Protein AF-A0A6A4RIJ2-F1 (afdb_monomer_lite)

pLDDT: mean 94.28, std 4.94, range [78.75, 98.19]

Organism: Scophthalmus maximus (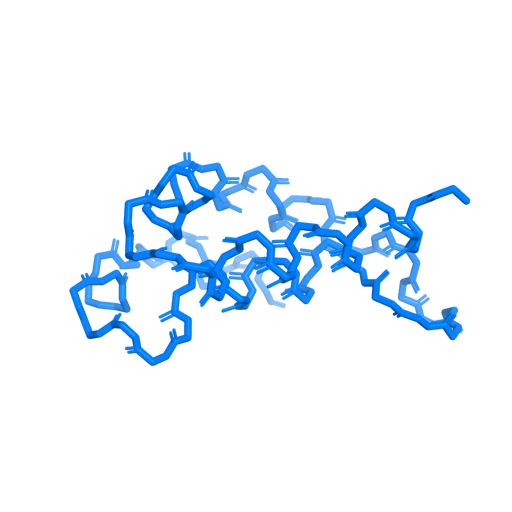NCBI:txid52904)

InterPro domains:
  IPR000699 RIH domain [PF01365] (1-66)
  IPR015925 Ryanodine/Inositol 1,4,5-trisphosphate receptor [PTHR46399] (1-71)

Sequence (71 aa):
MVTNCCRFLCYFCRISRQNQRSMFDHLSYLLQNSGIGLGMRGSTPLDVAAASCIDNNELALALQEQDLEMV

Secondary structure (DSSP, 8-state):
-HHHHHHHHHHHHHH-HHHHHHHHTTHHHHHHTTTTTTTSSS--HHHHHHHTTTT-HHHHHT--HHHHHT-

Structure (mmCIF, N/CA/C/O backbone):
data_AF-A0A6A4RIJ2-F1
#
_entry.id   AF-A0A6A4RIJ2-F1
#
loop_
_atom_site.group_PDB
_atom_site.id
_atom_site.type_symbol
_atom_site.label_atom_id
_atom_site.lab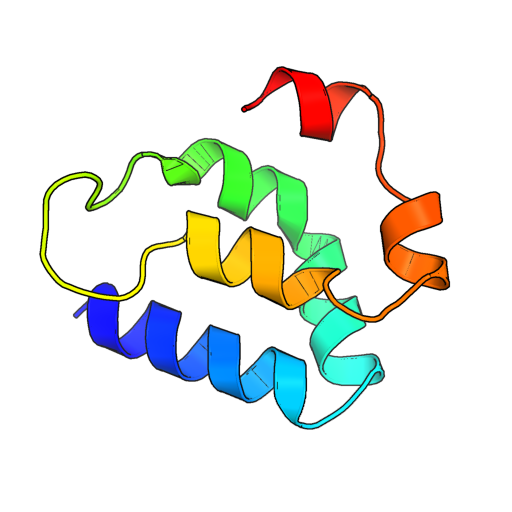el_alt_id
_atom_site.label_comp_id
_atom_site.label_asym_id
_atom_site.label_entity_id
_atom_site.label_seq_id
_atom_site.pdbx_PDB_ins_code
_atom_site.Cartn_x
_atom_site.Cartn_y
_atom_site.Cartn_z
_atom_site.occupancy
_atom_site.B_iso_or_equiv
_atom_site.auth_seq_id
_atom_site.auth_comp_id
_atom_site.auth_asym_id
_atom_site.auth_atom_id
_atom_site.pdbx_PDB_model_num
ATOM 1 N N . MET A 1 1 ? 9.023 8.875 -15.246 1.00 82.12 1 MET A N 1
ATOM 2 C CA . MET A 1 1 ? 9.333 9.627 -14.008 1.00 82.12 1 MET A CA 1
ATOM 3 C C . MET A 1 1 ? 8.659 8.981 -12.802 1.00 82.12 1 MET A C 1
ATOM 5 O O . MET A 1 1 ? 9.382 8.457 -11.967 1.00 82.12 1 MET A O 1
ATOM 9 N N . VAL A 1 2 ? 7.320 8.900 -12.772 1.00 87.81 2 VAL A N 1
ATOM 10 C CA . VAL A 1 2 ? 6.528 8.301 -11.671 1.00 87.81 2 VAL A CA 1
ATOM 11 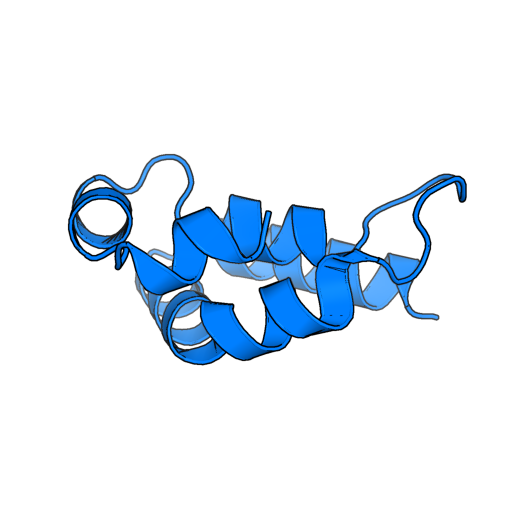C C . VAL A 1 2 ? 7.022 6.911 -11.258 1.00 87.81 2 VAL A C 1
ATOM 13 O O . VAL A 1 2 ? 7.326 6.705 -10.093 1.00 87.81 2 VAL A O 1
ATOM 16 N N . THR A 1 3 ? 7.243 6.002 -12.212 1.00 92.38 3 THR A N 1
ATOM 17 C CA . THR A 1 3 ? 7.728 4.637 -11.937 1.00 92.38 3 THR A CA 1
ATOM 18 C C . THR A 1 3 ? 9.016 4.581 -11.113 1.00 92.38 3 THR A C 1
ATOM 20 O O . THR A 1 3 ? 9.140 3.761 -10.207 1.00 92.38 3 THR A O 1
ATOM 23 N N . ASN A 1 4 ? 9.979 5.461 -11.401 1.00 93.94 4 ASN A N 1
ATOM 24 C CA . ASN A 1 4 ? 11.247 5.492 -10.670 1.00 93.94 4 ASN A CA 1
ATOM 25 C C . ASN A 1 4 ? 11.075 6.111 -9.279 1.00 93.94 4 ASN A C 1
ATOM 27 O O . ASN A 1 4 ? 11.701 5.640 -8.334 1.00 93.94 4 ASN A O 1
ATOM 31 N N . CYS A 1 5 ? 10.208 7.119 -9.143 1.00 95.94 5 CYS A N 1
ATOM 32 C CA . CYS A 1 5 ? 9.859 7.699 -7.847 1.00 95.94 5 CYS A CA 1
ATOM 33 C C . CYS A 1 5 ? 9.157 6.665 -6.956 1.00 95.94 5 CYS A C 1
ATOM 35 O O . CYS A 1 5 ? 9.589 6.451 -5.828 1.00 95.94 5 CYS A O 1
ATOM 37 N N . CYS A 1 6 ? 8.150 5.956 -7.475 1.00 96.81 6 CYS A N 1
ATOM 38 C CA . CYS A 1 6 ? 7.463 4.888 -6.747 1.00 96.81 6 CYS A CA 1
ATOM 39 C C . CYS A 1 6 ? 8.436 3.774 -6.355 1.00 96.81 6 CYS A C 1
ATOM 41 O O . CYS A 1 6 ? 8.465 3.360 -5.203 1.00 96.81 6 CYS A O 1
ATOM 43 N N . ARG A 1 7 ? 9.321 3.361 -7.271 1.00 96.69 7 ARG A N 1
ATOM 44 C CA . ARG A 1 7 ? 10.366 2.377 -6.968 1.00 96.69 7 ARG A CA 1
ATOM 45 C C . ARG A 1 7 ? 11.288 2.844 -5.839 1.00 96.69 7 ARG A C 1
ATOM 47 O O . ARG A 1 7 ? 11.573 2.061 -4.938 1.00 96.69 7 ARG A O 1
ATOM 54 N N . PHE A 1 8 ? 11.751 4.095 -5.874 1.00 98.06 8 PHE A N 1
ATOM 55 C CA . PHE A 1 8 ? 12.572 4.670 -4.805 1.00 98.06 8 PHE A CA 1
ATOM 56 C C . PHE A 1 8 ? 11.838 4.652 -3.461 1.00 98.06 8 PHE A C 1
ATOM 58 O O . PHE A 1 8 ? 12.413 4.210 -2.471 1.00 98.06 8 PHE A O 1
ATOM 65 N N . LEU A 1 9 ? 10.567 5.059 -3.430 1.00 97.94 9 LEU A N 1
ATOM 66 C CA . LEU A 1 9 ? 9.773 5.083 -2.201 1.00 97.94 9 LEU A CA 1
ATOM 67 C C . LEU A 1 9 ? 9.503 3.674 -1.652 1.00 97.94 9 LEU A C 1
ATOM 69 O O . LEU A 1 9 ? 9.628 3.462 -0.450 1.00 97.94 9 LEU A O 1
ATOM 73 N N . CYS A 1 10 ? 9.257 2.679 -2.510 1.00 97.69 10 CYS A N 1
ATOM 74 C CA . CYS A 1 10 ? 9.187 1.280 -2.080 1.00 97.69 10 CYS A CA 1
ATOM 75 C C . CYS A 1 10 ? 10.498 0.823 -1.417 1.00 97.69 10 CYS A C 1
ATOM 77 O O . CYS A 1 10 ? 10.463 0.136 -0.398 1.00 97.69 10 CYS A O 1
ATOM 79 N N . TYR A 1 11 ? 11.665 1.202 -1.9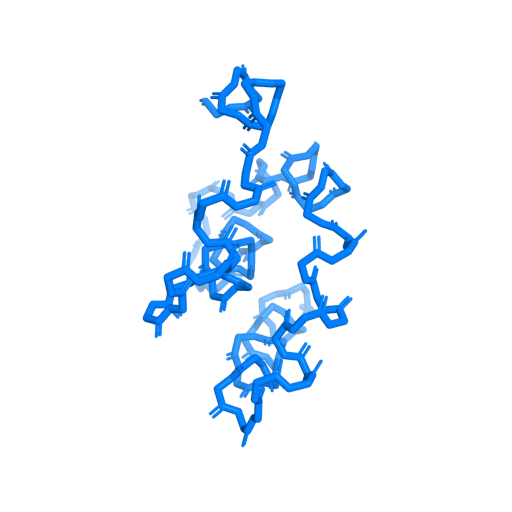56 1.00 97.88 11 TYR A N 1
ATOM 80 C CA . TYR A 1 11 ? 12.944 0.923 -1.291 1.00 97.88 11 TYR A CA 1
ATOM 81 C C . TYR A 1 11 ? 13.091 1.703 0.017 1.00 97.88 11 TYR A C 1
ATOM 83 O O . TYR A 1 11 ? 13.541 1.129 1.003 1.00 97.88 11 TYR A O 1
ATOM 91 N N . PHE A 1 12 ? 12.681 2.972 0.051 1.00 98.12 12 PHE A N 1
ATOM 92 C CA . PHE A 1 12 ? 12.732 3.820 1.240 1.00 98.12 12 PHE A CA 1
ATOM 93 C C . PHE A 1 12 ? 11.969 3.205 2.422 1.00 98.12 12 PHE A C 1
ATOM 95 O O . PHE A 1 12 ? 12.525 3.140 3.522 1.00 98.12 12 PHE A O 1
ATOM 102 N N . CYS A 1 13 ? 10.767 2.662 2.183 1.00 97.75 13 CYS A N 1
ATOM 103 C CA . CYS A 1 13 ? 9.976 1.944 3.191 1.00 97.75 13 CYS A CA 1
ATOM 104 C C . CYS A 1 13 ? 10.694 0.705 3.752 1.00 97.75 13 CYS A C 1
ATOM 106 O O . CYS A 1 13 ? 10.497 0.352 4.909 1.00 97.75 13 CYS A O 1
ATOM 108 N N . ARG A 1 14 ? 11.553 0.047 2.962 1.00 97.00 14 ARG A N 1
ATOM 109 C CA . ARG A 1 14 ? 12.271 -1.172 3.380 1.00 97.00 14 ARG A CA 1
ATOM 110 C C . ARG A 1 14 ? 13.528 -0.897 4.206 1.00 97.00 14 ARG A C 1
ATOM 112 O O . ARG A 1 14 ? 14.063 -1.826 4.801 1.00 97.00 14 ARG A O 1
ATOM 119 N N . ILE A 1 15 ? 14.025 0.341 4.223 1.00 97.50 15 ILE A N 1
ATOM 120 C CA . ILE A 1 15 ? 15.282 0.685 4.905 1.00 97.50 15 ILE A CA 1
ATOM 121 C C . ILE A 1 15 ? 15.099 0.745 6.426 1.00 97.50 15 ILE A C 1
ATOM 123 O O . ILE A 1 15 ? 15.992 0.331 7.163 1.00 97.50 15 ILE A O 1
ATOM 127 N N . SER A 1 16 ? 13.972 1.264 6.919 1.00 97.12 16 SER A N 1
ATOM 128 C CA . SER A 1 16 ? 13.722 1.369 8.359 1.00 97.12 16 SER A CA 1
ATOM 129 C C . SER A 1 16 ? 12.228 1.428 8.680 1.00 97.12 16 SER A C 1
ATOM 131 O O . SER A 1 16 ? 11.430 1.929 7.887 1.00 97.12 16 SER A O 1
ATOM 133 N N . ARG A 1 17 ? 11.851 0.991 9.890 1.00 96.62 17 ARG A N 1
ATOM 134 C CA . ARG A 1 17 ? 10.466 1.120 10.380 1.00 96.62 17 ARG A CA 1
ATOM 135 C C . ARG A 1 17 ? 10.024 2.580 10.503 1.00 96.62 17 ARG A C 1
ATOM 137 O O . ARG A 1 17 ? 8.855 2.877 10.299 1.00 96.62 17 ARG A O 1
ATOM 144 N N . GLN A 1 18 ? 10.948 3.492 10.808 1.00 97.75 18 GLN A N 1
ATOM 145 C CA . GLN A 1 18 ? 10.643 4.920 10.903 1.00 97.75 18 GLN A CA 1
ATOM 146 C C . GLN A 1 18 ? 10.303 5.512 9.531 1.00 97.75 18 GLN A C 1
ATOM 148 O O . GLN A 1 18 ? 9.312 6.222 9.407 1.00 97.75 18 GLN A O 1
ATOM 153 N N . ASN A 1 19 ? 11.071 5.169 8.495 1.00 97.81 19 ASN A N 1
ATOM 154 C CA . ASN A 1 19 ? 10.789 5.580 7.119 1.00 97.81 19 ASN A CA 1
ATOM 155 C C . ASN A 1 19 ? 9.432 5.050 6.660 1.00 97.81 19 ASN A C 1
ATOM 157 O O . ASN A 1 19 ? 8.648 5.769 6.045 1.00 97.81 19 ASN A O 1
ATOM 161 N N . GLN A 1 20 ? 9.162 3.786 6.988 1.00 97.81 20 GLN A N 1
ATOM 162 C CA . GLN A 1 20 ? 7.889 3.150 6.708 1.00 97.81 20 GLN A CA 1
ATOM 163 C C . GLN A 1 20 ? 6.733 3.887 7.403 1.00 97.81 20 GLN A C 1
ATOM 165 O O . GLN A 1 20 ? 5.748 4.204 6.744 1.00 97.81 20 GLN A O 1
ATOM 170 N N . ARG A 1 21 ? 6.884 4.255 8.685 1.00 98.06 21 ARG A N 1
ATOM 171 C CA . ARG A 1 21 ? 5.889 5.056 9.414 1.00 98.06 21 ARG A CA 1
ATOM 172 C C . ARG A 1 21 ? 5.654 6.420 8.766 1.00 98.06 21 ARG A C 1
ATOM 174 O O . ARG A 1 21 ? 4.506 6.780 8.544 1.00 98.06 21 ARG A O 1
ATOM 181 N N . SER A 1 22 ? 6.717 7.138 8.404 1.00 97.94 22 SER A N 1
ATOM 182 C CA . SER A 1 22 ? 6.602 8.423 7.701 1.00 97.94 22 SER A CA 1
ATOM 183 C C . SER A 1 22 ? 5.848 8.304 6.377 1.00 97.94 22 SER A C 1
ATOM 185 O O . SER A 1 22 ? 5.102 9.205 6.016 1.00 97.94 22 SER A O 1
ATOM 187 N N . MET A 1 23 ? 6.009 7.193 5.653 1.00 98.19 23 MET A N 1
ATOM 188 C CA . MET A 1 23 ? 5.228 6.938 4.442 1.00 98.19 23 MET A CA 1
ATOM 189 C C . MET A 1 23 ? 3.775 6.559 4.742 1.00 98.19 23 MET A C 1
ATOM 191 O O . MET A 1 23 ? 2.885 6.976 4.004 1.00 98.19 23 MET A O 1
ATOM 195 N N . PHE A 1 24 ? 3.528 5.812 5.818 1.00 98.12 24 PHE A N 1
ATOM 196 C CA . PHE A 1 24 ? 2.186 5.427 6.255 1.00 98.12 24 PHE A CA 1
ATOM 197 C C . PHE A 1 24 ? 1.332 6.635 6.662 1.00 98.12 24 PHE A C 1
ATOM 199 O O . PHE A 1 24 ? 0.146 6.677 6.354 1.00 98.12 24 PHE A O 1
ATOM 206 N N . ASP A 1 25 ? 1.929 7.671 7.257 1.00 97.81 25 ASP A N 1
ATOM 207 C CA . ASP A 1 25 ? 1.215 8.916 7.582 1.00 97.81 25 ASP A CA 1
ATOM 208 C C . ASP A 1 25 ? 0.686 9.647 6.317 1.00 97.81 25 ASP A C 1
ATOM 210 O O . ASP A 1 25 ? -0.170 10.527 6.407 1.00 97.81 25 ASP A O 1
ATOM 214 N N . HIS A 1 26 ? 1.149 9.257 5.120 1.00 97.50 26 HIS A N 1
ATOM 215 C CA . HIS A 1 26 ? 0.670 9.735 3.819 1.00 97.50 26 HIS A CA 1
ATOM 216 C C . HIS A 1 26 ? -0.197 8.713 3.057 1.00 97.50 26 HIS A C 1
ATOM 218 O O . HIS A 1 26 ? -0.488 8.924 1.875 1.00 97.50 26 HIS A O 1
ATOM 224 N N . LEU A 1 27 ? -0.624 7.619 3.699 1.00 97.44 27 LEU A N 1
ATOM 225 C CA . LEU A 1 27 ? -1.324 6.504 3.053 1.00 97.44 27 LEU A CA 1
ATOM 226 C C . LEU A 1 27 ? -2.573 6.946 2.277 1.00 97.44 27 LEU A C 1
ATOM 228 O O . LEU A 1 27 ? -2.699 6.612 1.101 1.00 97.44 27 LEU A O 1
ATOM 232 N N . SER A 1 28 ? -3.448 7.750 2.883 1.00 95.94 28 SER A N 1
ATOM 233 C CA . SER A 1 28 ? -4.684 8.211 2.234 1.00 95.94 28 SER A CA 1
ATOM 234 C C . SER A 1 28 ? -4.413 8.959 0.918 1.00 95.94 28 SER A C 1
ATOM 236 O O . SER A 1 28 ? -5.061 8.707 -0.096 1.00 95.94 28 SER A O 1
ATOM 238 N N . TYR A 1 29 ? -3.372 9.800 0.876 1.00 96.31 29 TYR A N 1
ATOM 239 C CA . TYR A 1 29 ? -2.963 10.487 -0.354 1.00 96.31 29 TYR A CA 1
ATOM 240 C C . TYR A 1 29 ? -2.456 9.510 -1.424 1.00 96.31 29 TYR A C 1
ATOM 242 O O . TYR A 1 29 ? -2.758 9.669 -2.610 1.00 96.31 29 TYR A O 1
ATOM 250 N N . LEU A 1 30 ? -1.693 8.486 -1.026 1.00 96.25 30 LEU A N 1
ATOM 251 C CA . LEU A 1 30 ? -1.223 7.450 -1.949 1.00 96.25 30 LEU A CA 1
ATOM 252 C C . LEU A 1 30 ? -2.391 6.643 -2.526 1.00 96.25 30 LEU A C 1
ATOM 254 O O . LEU A 1 30 ? -2.389 6.363 -3.724 1.00 96.25 30 LEU A O 1
ATOM 258 N N . LEU A 1 31 ? -3.395 6.321 -1.705 1.00 96.06 31 LEU A N 1
ATOM 259 C CA . LEU A 1 31 ? -4.586 5.575 -2.115 1.00 96.06 31 LEU A CA 1
ATOM 260 C C . LEU A 1 31 ? -5.484 6.383 -3.058 1.00 96.06 31 LEU A C 1
ATOM 262 O O . LEU A 1 31 ? -5.885 5.862 -4.096 1.00 96.06 31 LEU A O 1
ATOM 266 N N . GLN A 1 32 ? -5.683 7.678 -2.799 1.00 95.88 32 GLN A N 1
ATOM 267 C CA . GLN A 1 32 ? -6.395 8.585 -3.714 1.00 95.88 32 GLN A CA 1
ATOM 268 C C . GLN A 1 32 ? -5.753 8.662 -5.111 1.00 95.88 32 GLN A C 1
ATOM 270 O O . GLN A 1 32 ? -6.434 8.913 -6.102 1.00 95.88 32 GLN A O 1
ATOM 275 N N . ASN A 1 33 ? -4.439 8.436 -5.200 1.00 94.44 33 ASN A N 1
ATOM 276 C CA . ASN A 1 33 ? -3.667 8.471 -6.444 1.00 94.44 33 ASN A CA 1
ATOM 277 C C . ASN A 1 33 ? -3.250 7.071 -6.935 1.00 94.44 33 ASN A C 1
ATOM 279 O O . ASN A 1 33 ? -2.445 6.953 -7.863 1.00 94.44 33 ASN A O 1
ATOM 283 N N . SER A 1 34 ? -3.790 6.004 -6.338 1.00 92.44 34 SER A N 1
ATOM 284 C CA . SER A 1 34 ? -3.411 4.609 -6.613 1.00 92.44 34 SER A CA 1
ATOM 285 C C . SER A 1 34 ? -3.645 4.191 -8.068 1.00 92.44 34 SER A C 1
ATOM 287 O O . SER A 1 34 ? -2.908 3.362 -8.599 1.00 92.44 34 SER A O 1
ATOM 289 N N . GLY A 1 35 ? -4.607 4.830 -8.742 1.00 89.69 35 GLY A N 1
ATOM 290 C CA . GLY A 1 35 ? -4.924 4.611 -10.153 1.00 89.69 35 GLY A CA 1
ATOM 291 C C . GLY A 1 35 ? -3.834 5.043 -11.142 1.00 89.69 35 GLY A C 1
ATOM 292 O O . GLY A 1 35 ? -3.853 4.634 -12.307 1.00 89.69 35 GLY A O 1
ATOM 293 N N . ILE A 1 36 ? -2.870 5.867 -10.716 1.00 90.69 36 ILE A N 1
ATOM 294 C CA . ILE A 1 36 ? -1.842 6.402 -11.611 1.00 90.69 36 ILE A CA 1
ATOM 295 C C . ILE A 1 36 ? -0.909 5.280 -12.071 1.00 90.69 36 ILE A C 1
ATOM 297 O O . ILE A 1 36 ? -0.156 4.696 -11.293 1.00 90.69 36 ILE A O 1
ATOM 301 N N . GLY A 1 37 ? -0.894 5.044 -13.383 1.00 83.06 37 GLY A N 1
ATOM 302 C CA . GLY A 1 37 ? -0.007 4.063 -14.000 1.00 83.06 37 GLY A CA 1
ATOM 303 C C . GLY A 1 37 ? -0.494 2.618 -13.895 1.00 83.06 37 GLY A C 1
ATOM 304 O O . GLY A 1 37 ? 0.257 1.721 -14.278 1.00 83.06 37 GL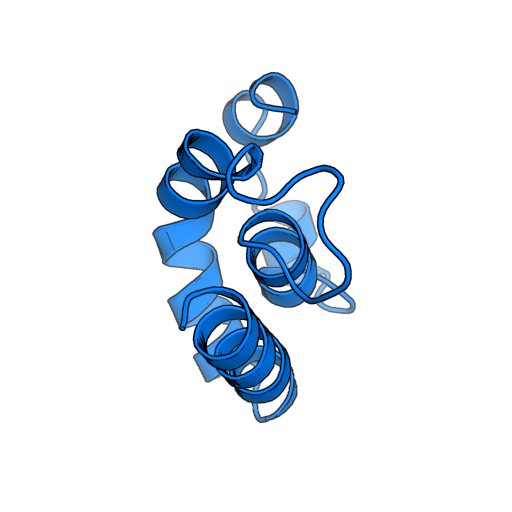Y A O 1
ATOM 305 N N . LEU A 1 38 ? -1.735 2.375 -13.449 1.00 81.75 38 LEU A N 1
ATOM 306 C CA . LEU A 1 38 ? -2.361 1.057 -13.581 1.00 81.75 38 LEU A CA 1
ATOM 307 C C . LEU A 1 38 ? -2.402 0.658 -15.068 1.00 81.75 38 LEU A C 1
ATOM 309 O O . LEU A 1 38 ? -2.897 1.399 -15.915 1.00 81.75 38 LEU A O 1
ATOM 313 N N . GLY A 1 39 ? -1.819 -0.499 -15.393 1.00 78.75 39 GLY A N 1
ATOM 314 C CA . GLY A 1 39 ? -1.652 -0.984 -16.772 1.00 78.75 39 GLY A CA 1
ATOM 315 C C . GLY A 1 39 ? -0.312 -0.624 -17.432 1.00 78.75 39 GLY A C 1
ATOM 316 O O . GLY A 1 39 ? -0.001 -1.141 -18.505 1.00 78.75 39 GLY A O 1
ATOM 317 N N . MET A 1 40 ? 0.523 0.200 -16.792 1.00 82.50 40 MET A N 1
ATOM 318 C CA . MET A 1 40 ? 1.904 0.445 -17.218 1.00 82.50 40 MET A CA 1
ATOM 319 C C . MET A 1 40 ? 2.859 -0.531 -16.515 1.00 82.50 40 MET A C 1
ATOM 321 O O . MET A 1 40 ? 2.654 -0.907 -15.364 1.00 82.50 40 MET A O 1
ATOM 325 N N . ARG A 1 41 ? 3.946 -0.946 -17.180 1.00 82.75 41 ARG A N 1
ATOM 326 C CA . ARG A 1 41 ? 4.982 -1.764 -16.526 1.00 82.75 41 ARG A CA 1
ATOM 327 C C . ARG A 1 41 ? 5.785 -0.922 -15.529 1.00 82.75 41 ARG A C 1
ATOM 329 O O . ARG A 1 41 ? 6.558 -0.060 -15.943 1.00 82.75 41 ARG A O 1
ATOM 336 N N . GLY A 1 42 ? 5.673 -1.238 -14.239 1.00 89.00 42 GLY A N 1
ATOM 337 C CA . GLY A 1 42 ? 6.552 -0.734 -13.181 1.00 89.00 42 GLY A CA 1
ATOM 338 C C . GLY A 1 42 ? 5.820 -0.401 -11.881 1.00 89.00 42 GLY A C 1
ATOM 339 O O . GLY A 1 42 ? 4.627 -0.644 -11.772 1.00 89.00 42 GLY A O 1
ATOM 340 N N . SER A 1 43 ? 6.552 0.145 -10.904 1.00 92.69 43 SER A N 1
ATOM 341 C CA . SER A 1 43 ? 5.988 0.549 -9.614 1.00 92.69 43 SER A CA 1
ATOM 342 C C . SER A 1 43 ? 5.020 1.726 -9.752 1.00 92.69 43 SER A C 1
ATOM 344 O O . SER A 1 43 ? 5.302 2.696 -10.461 1.00 92.69 43 SER A O 1
ATOM 346 N N . THR A 1 44 ? 3.922 1.646 -9.020 1.00 96.12 44 THR A N 1
ATOM 347 C CA . THR A 1 44 ? 2.809 2.597 -8.956 1.00 96.12 44 THR A CA 1
ATOM 348 C C . THR A 1 44 ? 2.682 3.172 -7.541 1.00 96.12 44 THR A C 1
ATOM 350 O O . THR A 1 44 ? 3.308 2.659 -6.608 1.00 96.12 44 THR A O 1
ATOM 353 N N . PRO A 1 45 ? 1.888 4.235 -7.328 1.00 96.38 45 PRO A N 1
ATOM 354 C CA . PRO A 1 45 ? 1.582 4.713 -5.980 1.00 96.38 45 PRO A CA 1
ATOM 355 C C . PRO A 1 45 ? 0.918 3.647 -5.097 1.00 96.38 45 PRO A C 1
ATOM 357 O O . PRO A 1 45 ? 1.174 3.628 -3.895 1.00 96.38 45 PRO A O 1
ATOM 360 N N . LEU A 1 46 ? 0.154 2.716 -5.685 1.00 95.75 46 LEU A N 1
ATOM 361 C CA . LEU A 1 46 ? -0.435 1.586 -4.960 1.00 95.75 46 LEU A CA 1
ATOM 362 C C . LEU A 1 46 ? 0.639 0.655 -4.369 1.00 95.75 46 LEU A C 1
ATOM 364 O O . LEU A 1 46 ? 0.521 0.227 -3.223 1.00 95.75 46 LEU A O 1
ATOM 368 N N . ASP A 1 47 ? 1.736 0.413 -5.094 1.00 96.62 47 ASP A N 1
ATOM 369 C CA . ASP A 1 47 ? 2.869 -0.365 -4.569 1.00 96.62 47 ASP A CA 1
ATOM 370 C C . ASP A 1 47 ? 3.562 0.344 -3.393 1.00 96.62 47 ASP A C 1
ATOM 372 O O . ASP A 1 47 ? 4.079 -0.304 -2.482 1.00 96.62 47 ASP A O 1
ATOM 376 N N . VAL A 1 48 ? 3.580 1.682 -3.396 1.00 97.44 48 VAL A N 1
ATOM 377 C CA . VAL A 1 48 ? 4.137 2.484 -2.294 1.00 97.44 48 VAL A CA 1
ATOM 378 C C . VAL A 1 48 ? 3.219 2.433 -1.074 1.00 97.44 48 VAL A C 1
ATOM 380 O O . VAL A 1 48 ? 3.713 2.252 0.039 1.00 97.44 48 VAL A O 1
ATOM 383 N N . ALA A 1 49 ? 1.902 2.535 -1.282 1.00 97.06 49 ALA A N 1
ATOM 384 C CA . ALA A 1 49 ? 0.901 2.364 -0.231 1.00 97.06 49 ALA A CA 1
ATOM 38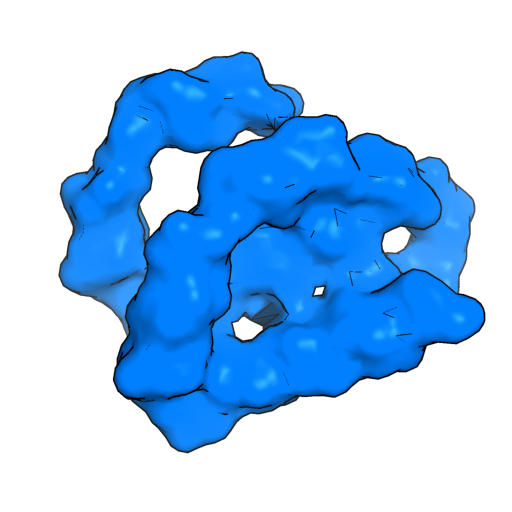5 C C . ALA A 1 49 ? 1.047 0.990 0.439 1.00 97.06 49 ALA A C 1
ATOM 387 O O . ALA A 1 49 ? 1.189 0.915 1.658 1.00 97.06 49 ALA A O 1
ATOM 388 N N . ALA A 1 50 ? 1.155 -0.082 -0.351 1.00 96.50 50 ALA A N 1
ATOM 389 C CA . ALA A 1 50 ? 1.393 -1.428 0.166 1.00 96.50 50 ALA A CA 1
ATOM 390 C C . ALA A 1 50 ? 2.733 -1.536 0.923 1.00 96.50 50 ALA A C 1
ATOM 392 O O . ALA A 1 50 ? 2.791 -2.055 2.038 1.00 96.50 50 ALA A O 1
ATOM 393 N N . ALA A 1 51 ? 3.821 -0.993 0.365 1.00 97.50 51 ALA A N 1
ATOM 394 C CA . ALA A 1 51 ? 5.133 -1.005 1.016 1.00 97.50 51 ALA A CA 1
ATOM 395 C C . ALA A 1 51 ? 5.156 -0.238 2.356 1.00 97.50 51 ALA A C 1
ATOM 397 O O . ALA A 1 51 ? 5.986 -0.532 3.219 1.00 97.50 51 ALA A O 1
ATOM 398 N N . SER A 1 52 ? 4.258 0.735 2.543 1.00 97.62 52 SER A N 1
ATOM 399 C CA . SER A 1 52 ? 4.161 1.549 3.761 1.00 97.62 52 SER A CA 1
ATOM 400 C C . SER A 1 52 ? 3.618 0.797 4.983 1.00 97.62 52 SER A C 1
ATOM 402 O O . SER A 1 52 ? 3.770 1.283 6.096 1.00 97.62 52 SER A O 1
ATOM 404 N N . CYS A 1 53 ? 3.027 -0.389 4.821 1.00 96.56 53 CYS A N 1
ATOM 405 C CA . CYS A 1 53 ? 2.488 -1.175 5.939 1.00 96.56 53 CYS A CA 1
ATOM 406 C C . CYS A 1 53 ? 2.890 -2.659 5.919 1.00 96.56 53 CYS A C 1
ATOM 408 O O . CYS A 1 53 ? 2.726 -3.344 6.930 1.00 96.56 53 CYS A O 1
ATOM 410 N N . ILE A 1 54 ? 3.446 -3.161 4.807 1.00 96.81 54 ILE A N 1
ATOM 411 C CA . ILE A 1 54 ? 3.860 -4.564 4.681 1.00 96.81 54 ILE A CA 1
ATOM 412 C C . ILE A 1 54 ? 4.890 -4.964 5.747 1.00 96.81 54 ILE A C 1
ATOM 414 O O . ILE A 1 54 ? 5.779 -4.186 6.101 1.00 96.81 54 ILE A O 1
ATOM 418 N N . ASP A 1 55 ? 4.757 -6.187 6.263 1.00 95.94 55 ASP A N 1
ATOM 419 C CA . ASP A 1 55 ? 5.611 -6.765 7.311 1.00 95.94 55 ASP A CA 1
ATOM 420 C C . ASP A 1 55 ? 5.702 -5.924 8.604 1.00 95.94 55 ASP A C 1
ATOM 422 O O . ASP A 1 55 ? 6.635 -6.071 9.402 1.00 95.94 55 ASP A O 1
ATOM 426 N N . ASN A 1 56 ? 4.721 -5.044 8.845 1.00 96.62 56 ASN A N 1
ATOM 427 C CA . ASN A 1 56 ? 4.662 -4.199 10.030 1.00 96.62 56 ASN A CA 1
ATOM 428 C C . ASN A 1 56 ? 3.280 -4.243 10.692 1.00 96.62 56 ASN A C 1
ATOM 430 O O . ASN A 1 56 ? 2.377 -3.477 10.360 1.00 96.62 56 ASN A O 1
ATOM 434 N N . ASN A 1 57 ? 3.146 -5.131 11.678 1.00 96.75 57 ASN A N 1
ATOM 435 C CA . ASN A 1 57 ? 1.886 -5.376 12.382 1.00 96.75 57 ASN A CA 1
ATOM 436 C C . ASN A 1 57 ? 1.311 -4.122 13.053 1.00 96.75 57 ASN A C 1
ATOM 438 O O . ASN A 1 57 ? 0.097 -3.975 13.104 1.00 96.75 57 ASN A O 1
ATOM 442 N N . GLU A 1 58 ? 2.158 -3.222 13.558 1.00 97.38 58 GLU A N 1
ATOM 443 C CA . GLU A 1 58 ? 1.701 -1.980 14.190 1.00 97.38 58 GLU A CA 1
ATOM 444 C C . GLU A 1 58 ? 0.977 -1.085 13.180 1.00 97.38 58 GLU A C 1
ATOM 446 O O . GLU A 1 58 ? -0.103 -0.576 13.464 1.00 97.38 58 GLU A O 1
ATOM 451 N N . LEU A 1 59 ? 1.541 -0.937 11.978 1.00 96.94 59 LEU A N 1
ATOM 452 C CA . LEU A 1 59 ? 0.949 -0.124 10.916 1.00 96.94 59 LEU A CA 1
ATOM 453 C C . LEU A 1 59 ? -0.261 -0.810 10.289 1.00 96.94 59 LEU A C 1
ATOM 455 O O . LEU A 1 59 ? -1.261 -0.155 10.025 1.00 96.94 59 LEU A O 1
ATOM 459 N N . ALA A 1 60 ? -0.205 -2.131 10.112 1.00 96.12 60 ALA A N 1
ATOM 460 C CA . ALA A 1 60 ? -1.337 -2.904 9.615 1.00 96.12 60 ALA A CA 1
ATOM 461 C C . ALA A 1 60 ? -2.557 -2.808 10.548 1.00 96.12 60 ALA A C 1
ATOM 463 O O . ALA A 1 60 ? -3.677 -2.655 10.074 1.00 96.12 60 ALA A O 1
ATOM 464 N N . LEU A 1 61 ? -2.348 -2.848 11.868 1.00 96.69 61 LEU A N 1
ATOM 465 C CA . LEU A 1 61 ? -3.418 -2.663 12.855 1.00 96.69 61 LEU A CA 1
ATOM 466 C C . LEU A 1 61 ? -3.880 -1.203 12.977 1.00 96.69 61 LEU A C 1
ATOM 468 O O . LEU A 1 61 ? -4.976 -0.961 13.472 1.00 96.69 61 LEU A O 1
ATOM 472 N N . ALA A 1 62 ? -3.061 -0.240 12.549 1.00 96.75 62 ALA A N 1
ATOM 473 C CA . ALA A 1 62 ? -3.404 1.180 12.533 1.00 96.75 62 ALA A CA 1
ATOM 474 C C . ALA A 1 62 ? -4.172 1.618 11.270 1.00 96.75 62 ALA A C 1
ATOM 476 O O . ALA A 1 62 ? -4.538 2.790 11.176 1.00 96.75 62 ALA A O 1
ATOM 477 N N . LEU A 1 63 ? -4.400 0.714 10.308 1.00 95.50 63 LEU A N 1
ATOM 478 C CA . LEU A 1 63 ? -5.220 0.981 9.125 1.00 95.50 63 LEU A CA 1
ATOM 479 C C . LEU A 1 63 ? -6.659 1.318 9.521 1.00 95.50 63 LEU A C 1
ATOM 481 O O . LEU A 1 63 ? -7.238 0.681 10.403 1.00 95.50 63 LEU A O 1
ATOM 485 N N . GLN A 1 64 ? -7.241 2.303 8.842 1.00 94.56 64 GLN A N 1
ATOM 486 C CA . GLN A 1 64 ? -8.627 2.703 9.056 1.00 94.56 64 GLN A CA 1
ATOM 487 C C . GLN A 1 64 ? -9.545 2.058 8.016 1.00 94.56 64 GLN A C 1
ATOM 489 O O . GLN A 1 64 ? -9.130 1.778 6.894 1.00 94.56 64 GLN A O 1
ATOM 494 N N . GLU A 1 65 ? -10.820 1.866 8.363 1.00 93.75 65 GLU A N 1
ATOM 495 C CA . GLU A 1 65 ? -11.829 1.348 7.423 1.00 93.75 65 GLU A CA 1
ATOM 496 C C . GLU A 1 65 ? -11.919 2.213 6.157 1.00 93.75 65 GLU A C 1
ATOM 498 O O . GLU A 1 65 ? -11.986 1.684 5.053 1.00 93.75 65 GLU A O 1
ATOM 503 N N . GLN A 1 66 ? -11.786 3.536 6.301 1.00 92.19 66 GLN A N 1
ATOM 504 C CA . GLN A 1 66 ? -11.766 4.486 5.183 1.00 92.19 66 GLN A CA 1
ATOM 505 C C . GLN A 1 66 ? -10.627 4.216 4.188 1.00 92.19 66 GLN A C 1
ATOM 507 O O . GLN A 1 66 ? -10.808 4.403 2.989 1.00 92.19 66 GLN A O 1
ATOM 512 N N . ASP A 1 67 ? -9.460 3.765 4.664 1.00 92.50 67 ASP A N 1
ATOM 513 C CA . ASP A 1 67 ? -8.340 3.404 3.789 1.00 92.50 67 ASP A CA 1
ATOM 514 C C . ASP A 1 67 ? -8.654 2.146 2.971 1.00 92.50 67 ASP A C 1
ATOM 516 O O . ASP A 1 67 ? -8.256 2.039 1.814 1.00 92.50 67 ASP A O 1
ATOM 520 N N . LEU A 1 68 ? -9.407 1.210 3.553 1.00 91.50 68 LEU A N 1
ATOM 521 C CA . LEU A 1 68 ? -9.821 -0.024 2.887 1.00 91.50 68 LEU A CA 1
ATOM 522 C C . LEU A 1 68 ? -10.939 0.215 1.866 1.00 91.50 68 LEU A C 1
ATOM 524 O O . LEU A 1 68 ? -10.966 -0.455 0.843 1.00 91.50 68 LEU A O 1
ATOM 528 N N . GLU A 1 69 ? -11.831 1.176 2.114 1.00 92.06 69 GLU A N 1
ATOM 529 C CA . GLU A 1 69 ? -12.908 1.558 1.187 1.00 92.06 69 GLU A CA 1
ATOM 530 C C . GLU A 1 69 ? -12.408 2.287 -0.073 1.00 92.06 69 GLU A C 1
ATOM 532 O O . GLU A 1 69 ? -13.131 2.373 -1.065 1.00 92.06 69 GLU A O 1
ATOM 537 N N . MET A 1 70 ? -11.184 2.827 -0.049 1.00 86.88 70 MET A N 1
ATOM 538 C CA . MET A 1 70 ? -10.570 3.511 -1.197 1.00 86.88 70 MET A CA 1
ATOM 539 C C . MET A 1 70 ? -9.951 2.560 -2.236 1.00 86.88 70 MET A C 1
ATOM 541 O O . MET A 1 70 ? -9.477 3.037 -3.272 1.00 86.88 70 MET A O 1
ATOM 545 N N . VAL A 1 71 ? -9.922 1.252 -1.961 1.00 79.62 71 VAL A N 1
ATOM 546 C CA . VAL A 1 71 ? -9.355 0.202 -2.828 1.00 79.62 71 VAL A CA 1
ATOM 547 C C . VAL A 1 71 ? -10.470 -0.593 -3.494 1.00 79.62 71 VAL A C 1
ATOM 549 O O . VAL A 1 71 ? -10.366 -0.801 -4.725 1.00 79.62 71 VAL A O 1
#

Radius of gyration: 11.5 Å; chains: 1; bounding box: 28×17×31 Å

Foldseek 3Di:
DQQVVLVVLLVQLVPDLVSLQVLLVCLVVLLLQQPPQVVHPGGGSVSNSCSSCPPNPVSVVVDDPVSVVSD